Protein AF-A0A6L5P1S8-F1 (afdb_monomer)

Structure (mmCIF, N/CA/C/O backbone):
data_AF-A0A6L5P1S8-F1
#
_entry.id   AF-A0A6L5P1S8-F1
#
loop_
_atom_site.group_PDB
_atom_site.id
_atom_site.type_symbol
_atom_site.label_atom_id
_atom_site.label_alt_id
_atom_site.label_comp_id
_atom_site.label_asym_id
_atom_site.label_entity_id
_atom_site.label_seq_id
_atom_site.pdbx_PDB_ins_code
_atom_site.Cartn_x
_atom_site.Cartn_y
_atom_site.Cartn_z
_atom_site.occupancy
_atom_site.B_iso_or_equiv
_atom_site.auth_seq_id
_atom_site.auth_comp_id
_atom_site.auth_asym_id
_atom_site.auth_atom_id
_atom_site.pdbx_PDB_model_num
ATOM 1 N N . MET A 1 1 ? 25.719 -0.520 -1.715 1.00 36.00 1 MET A N 1
ATOM 2 C CA . MET A 1 1 ? 24.743 -0.585 -0.601 1.00 36.00 1 MET A CA 1
ATOM 3 C C . MET A 1 1 ? 23.583 -1.478 -1.038 1.00 36.00 1 MET A C 1
ATOM 5 O O . MET A 1 1 ? 22.906 -1.139 -1.998 1.00 36.00 1 MET A O 1
ATOM 9 N N . VAL A 1 2 ? 23.404 -2.663 -0.444 1.00 39.09 2 VAL A N 1
ATOM 10 C CA . VAL A 1 2 ? 22.334 -3.599 -0.845 1.00 39.09 2 VAL A CA 1
ATOM 11 C C . VAL A 1 2 ? 21.031 -3.150 -0.185 1.00 39.09 2 VAL A C 1
ATOM 13 O O . VAL A 1 2 ? 20.835 -3.358 1.010 1.00 39.09 2 VAL A O 1
ATOM 16 N N . VAL A 1 3 ? 20.148 -2.492 -0.940 1.00 55.06 3 VAL A N 1
ATOM 17 C CA . VAL A 1 3 ? 18.825 -2.083 -0.442 1.00 55.06 3 VAL A CA 1
ATOM 18 C C . VAL A 1 3 ? 18.037 -3.344 -0.085 1.00 55.06 3 VAL A C 1
ATOM 20 O O . VAL A 1 3 ? 17.702 -4.141 -0.965 1.00 55.06 3 VAL A O 1
ATOM 23 N N . ARG A 1 4 ? 17.738 -3.552 1.206 1.00 60.19 4 ARG A N 1
ATOM 24 C CA . ARG A 1 4 ? 16.850 -4.638 1.640 1.00 60.19 4 ARG A CA 1
ATOM 25 C C . ARG A 1 4 ? 15.462 -4.393 1.051 1.00 60.19 4 ARG A C 1
ATOM 27 O O . ARG A 1 4 ? 14.716 -3.533 1.506 1.00 60.19 4 ARG A O 1
ATOM 34 N N . ARG A 1 5 ? 15.124 -5.163 0.014 1.00 78.25 5 ARG A N 1
ATOM 35 C CA . ARG A 1 5 ? 13.827 -5.077 -0.674 1.00 78.25 5 ARG A CA 1
ATOM 36 C C . ARG A 1 5 ? 12.686 -5.634 0.174 1.00 78.25 5 ARG A C 1
ATOM 38 O O . ARG A 1 5 ? 11.545 -5.274 -0.068 1.00 78.25 5 ARG A O 1
ATOM 45 N N . PHE A 1 6 ? 12.974 -6.480 1.162 1.00 90.38 6 PHE A N 1
ATOM 46 C CA . PHE A 1 6 ? 11.979 -7.010 2.092 1.00 90.38 6 PHE A CA 1
ATOM 47 C C . PHE A 1 6 ? 11.911 -6.154 3.358 1.00 90.38 6 PHE A C 1
ATOM 49 O O . PHE A 1 6 ? 12.901 -6.062 4.088 1.00 90.38 6 PHE A O 1
ATOM 56 N N . ARG A 1 7 ? 10.770 -5.503 3.596 1.00 89.94 7 ARG A N 1
ATOM 57 C CA . ARG A 1 7 ? 10.592 -4.531 4.685 1.00 89.94 7 ARG A CA 1
ATOM 58 C C . ARG A 1 7 ? 9.132 -4.431 5.129 1.00 89.94 7 ARG A C 1
ATOM 60 O O . ARG A 1 7 ? 8.244 -4.764 4.339 1.00 89.94 7 ARG A O 1
ATOM 67 N N . PRO A 1 8 ? 8.876 -3.989 6.371 1.00 92.62 8 PRO A N 1
ATOM 68 C CA . PRO A 1 8 ? 7.521 -3.727 6.818 1.00 92.62 8 PRO A CA 1
ATOM 69 C C . PRO A 1 8 ? 6.953 -2.500 6.097 1.00 92.62 8 PRO A C 1
ATOM 71 O O . PRO A 1 8 ? 7.659 -1.519 5.857 1.00 92.62 8 PRO A O 1
ATOM 74 N N . VAL A 1 9 ? 5.672 -2.571 5.760 1.00 93.00 9 VAL A N 1
ATOM 75 C CA . VAL A 1 9 ? 4.867 -1.472 5.223 1.00 93.00 9 VAL A CA 1
ATOM 76 C C . VAL A 1 9 ? 3.525 -1.461 5.941 1.00 93.00 9 VAL A C 1
ATOM 78 O O . VAL A 1 9 ? 2.993 -2.521 6.277 1.00 93.00 9 VAL A O 1
ATOM 81 N N . THR A 1 10 ? 2.971 -0.279 6.175 1.00 94.19 10 THR A N 1
ATOM 82 C CA . THR A 1 10 ? 1.638 -0.131 6.755 1.00 94.19 10 THR A CA 1
ATOM 83 C C . THR A 1 10 ? 0.646 0.211 5.660 1.00 94.19 10 THR A C 1
ATOM 85 O O . THR A 1 10 ? 0.787 1.216 4.966 1.00 94.19 10 THR A O 1
ATOM 88 N N . LEU A 1 11 ? -0.362 -0.643 5.518 1.00 93.88 11 LEU A N 1
ATOM 89 C CA . LEU A 1 11 ? -1.504 -0.457 4.640 1.00 93.88 11 LEU A CA 1
ATOM 90 C C . LEU A 1 11 ? -2.568 0.353 5.372 1.00 93.88 11 LEU A C 1
ATOM 92 O O . LEU A 1 11 ? -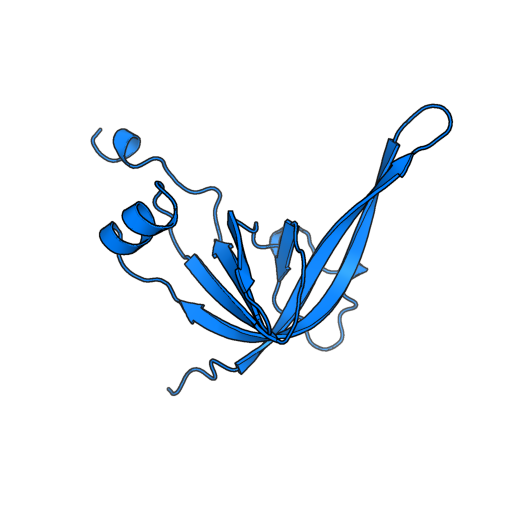2.928 0.030 6.507 1.00 93.88 11 LEU A O 1
ATOM 96 N N . VAL A 1 12 ? -3.089 1.379 4.710 1.00 93.19 12 VAL A N 1
ATOM 97 C CA . VAL A 1 12 ? -4.200 2.186 5.210 1.00 93.19 12 VAL A CA 1
ATOM 98 C C . VAL A 1 12 ? -5.416 1.911 4.345 1.00 93.19 12 VAL A C 1
ATOM 100 O O . VAL A 1 12 ? -5.448 2.269 3.167 1.00 93.19 12 VAL A O 1
ATOM 103 N N . THR A 1 13 ? -6.435 1.294 4.929 1.00 92.56 13 THR A N 1
ATOM 104 C CA . THR A 1 13 ? -7.756 1.140 4.308 1.00 92.56 13 THR A CA 1
ATOM 105 C C . THR A 1 13 ? -8.702 2.181 4.882 1.00 92.56 13 THR A C 1
ATOM 107 O O . THR A 1 13 ? -8.617 2.515 6.061 1.00 92.56 13 THR A O 1
ATOM 110 N N . ILE A 1 14 ? -9.603 2.719 4.064 1.00 89.12 14 ILE A N 1
ATOM 111 C CA . ILE A 1 14 ? -10.670 3.593 4.556 1.00 89.12 14 ILE A CA 1
ATOM 112 C C . ILE A 1 14 ? -11.954 2.784 4.584 1.00 89.12 14 ILE A C 1
ATOM 114 O O . ILE A 1 14 ? -12.416 2.313 3.547 1.00 89.12 14 ILE A O 1
ATOM 118 N N . LYS A 1 15 ? -12.524 2.626 5.776 1.00 85.75 15 LYS A N 1
ATOM 119 C CA . LYS A 1 15 ? -13.844 2.029 5.952 1.00 85.75 15 LYS A CA 1
ATOM 120 C C . LYS A 1 15 ? -14.868 3.147 6.059 1.00 85.75 15 LYS A C 1
ATOM 122 O O . LYS A 1 15 ? -14.731 4.024 6.911 1.00 85.75 15 LYS A O 1
ATOM 127 N N . LYS A 1 16 ? -15.890 3.101 5.209 1.00 83.69 16 LYS A N 1
ATOM 128 C CA . LYS A 1 16 ? -17.075 3.944 5.359 1.00 83.69 16 LYS A CA 1
ATOM 129 C C . LYS A 1 16 ? -17.988 3.319 6.404 1.00 83.69 16 LYS A C 1
ATOM 131 O O . LYS A 1 16 ? -18.373 2.158 6.283 1.00 83.69 16 LYS A O 1
ATOM 136 N N . VAL A 1 17 ? -18.287 4.081 7.442 1.00 83.06 17 VAL A N 1
ATOM 137 C CA . VAL A 1 17 ? -19.252 3.735 8.478 1.00 83.06 17 VAL A CA 1
ATOM 138 C C . VAL A 1 17 ? -20.470 4.608 8.231 1.00 83.06 17 VAL A C 1
ATOM 140 O O . VAL A 1 17 ? -20.393 5.821 8.413 1.00 83.06 17 VAL A O 1
ATOM 143 N N . HIS A 1 18 ? -21.563 3.993 7.786 1.00 79.69 18 HIS A N 1
ATOM 144 C CA . HIS A 1 18 ? -22.795 4.721 7.510 1.00 79.69 18 HIS A CA 1
ATOM 145 C C . HIS A 1 18 ? -23.423 5.166 8.829 1.00 79.69 18 HIS A C 1
ATOM 147 O O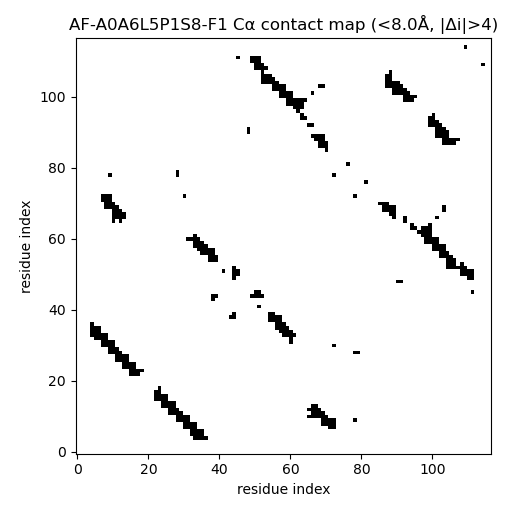 . HIS A 1 18 ? -23.705 4.340 9.702 1.00 79.69 18 HIS A O 1
ATOM 153 N N . GLY A 1 19 ? -23.561 6.477 8.995 1.00 75.69 19 GLY A N 1
ATOM 154 C CA . GLY A 1 19 ? -24.266 7.074 10.119 1.00 75.69 19 GLY A CA 1
ATOM 155 C C . GLY A 1 19 ? -25.740 7.289 9.794 1.00 75.69 19 GLY A C 1
ATOM 156 O O . GLY A 1 19 ? -26.195 7.075 8.676 1.00 75.69 19 GLY A O 1
ATOM 157 N N . THR A 1 20 ? -26.498 7.748 10.784 1.00 73.25 20 THR A N 1
ATOM 158 C CA . THR A 1 20 ? -27.921 8.081 10.625 1.00 73.25 20 THR A CA 1
ATOM 159 C C . THR A 1 20 ? -28.163 9.332 9.773 1.00 73.25 20 THR A C 1
ATOM 161 O O . THR A 1 20 ? -29.275 9.516 9.291 1.00 73.25 20 THR A O 1
ATOM 164 N N . LEU A 1 21 ? -27.150 10.193 9.615 1.00 77.12 21 LEU A N 1
ATOM 165 C CA . LEU A 1 21 ? -27.215 11.447 8.852 1.00 77.12 21 LEU A CA 1
ATOM 166 C C . LEU A 1 21 ? -26.031 11.579 7.886 1.00 77.12 21 LEU A C 1
ATOM 168 O O . LEU A 1 21 ? -26.247 11.823 6.706 1.00 77.12 21 LEU A O 1
ATOM 172 N N . ASP A 1 22 ? -24.806 11.349 8.374 1.00 77.88 22 ASP A N 1
ATOM 173 C CA . ASP A 1 22 ? -23.581 11.427 7.572 1.00 77.88 22 ASP A CA 1
ATOM 174 C C . ASP A 1 22 ? -22.748 10.146 7.667 1.00 77.88 22 ASP A C 1
ATOM 176 O O . ASP A 1 22 ? -22.572 9.565 8.746 1.00 77.88 22 ASP A O 1
ATOM 180 N N . ASP A 1 23 ? -22.161 9.758 6.538 1.00 81.12 23 ASP A N 1
ATOM 181 C CA . ASP A 1 23 ? -21.150 8.709 6.477 1.00 81.12 23 ASP A CA 1
ATOM 182 C C . ASP A 1 23 ? -19.831 9.203 7.077 1.00 81.12 23 ASP A C 1
ATOM 184 O O . ASP A 1 23 ? -19.334 10.285 6.761 1.00 81.12 23 ASP A O 1
ATOM 188 N N . LYS A 1 24 ? -19.211 8.375 7.919 1.00 82.25 24 LYS A N 1
ATOM 189 C CA . LYS A 1 24 ? -17.884 8.644 8.481 1.00 82.25 24 LYS A CA 1
ATOM 190 C C . LYS A 1 24 ? -16.838 7.755 7.829 1.00 82.25 24 LYS A C 1
ATOM 192 O O . LYS A 1 24 ? -16.981 6.536 7.777 1.00 82.25 24 LYS A O 1
ATOM 197 N N . GLU A 1 25 ? -15.742 8.357 7.384 1.00 83.75 25 GLU A N 1
ATOM 198 C CA . GLU A 1 25 ? -14.567 7.628 6.910 1.00 83.75 25 GLU A CA 1
ATOM 199 C C . GLU A 1 25 ? -13.612 7.351 8.075 1.00 83.75 25 GLU A C 1
ATOM 201 O O . GLU A 1 25 ? -13.012 8.267 8.640 1.00 83.75 25 GLU A O 1
ATOM 206 N N . VAL A 1 26 ? -13.453 6.077 8.438 1.00 86.69 26 VAL A N 1
ATOM 207 C CA . VAL A 1 26 ? -12.542 5.650 9.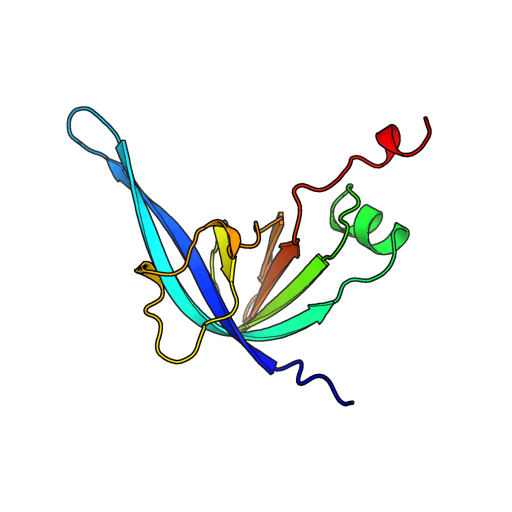505 1.00 86.69 26 VAL A CA 1
ATOM 208 C C . VAL A 1 26 ? -11.344 4.922 8.890 1.00 86.69 26 VAL A C 1
ATOM 210 O O . VAL A 1 26 ? -11.528 3.889 8.234 1.00 86.69 26 VAL A O 1
ATOM 213 N N . PRO A 1 27 ? -10.107 5.417 9.085 1.00 88.19 27 PRO A N 1
ATOM 214 C CA . PRO A 1 27 ? -8.919 4.724 8.615 1.00 88.19 27 PRO A CA 1
ATOM 215 C C . PRO A 1 27 ? -8.629 3.490 9.479 1.00 88.19 27 PRO A C 1
ATOM 217 O O . PRO A 1 27 ? -8.675 3.533 10.710 1.00 88.19 27 PRO A O 1
ATOM 220 N N . SER A 1 28 ? -8.294 2.383 8.825 1.00 90.00 28 SER A N 1
ATOM 221 C CA . SER A 1 28 ? -7.842 1.139 9.439 1.00 90.00 28 SER A CA 1
ATOM 222 C C . SER A 1 28 ? -6.430 0.824 8.955 1.00 90.00 28 SER A C 1
ATOM 224 O O . SER A 1 28 ? -6.127 0.926 7.766 1.00 90.00 28 SER A O 1
ATOM 226 N N . PHE A 1 29 ? -5.566 0.470 9.904 1.00 92.12 29 PHE A N 1
ATOM 227 C CA . PHE A 1 29 ? -4.130 0.315 9.700 1.00 92.12 29 PHE A CA 1
ATOM 228 C C . PHE A 1 29 ? -3.733 -1.147 9.850 1.00 92.12 29 PHE A C 1
ATOM 230 O O . PHE A 1 29 ? -4.097 -1.784 10.839 1.00 92.12 29 PHE A O 1
ATOM 237 N N . GLN A 1 30 ? -2.956 -1.661 8.901 1.00 92.38 30 GLN A N 1
ATOM 238 C CA . GLN A 1 30 ? -2.422 -3.017 8.956 1.00 92.38 30 GLN A CA 1
ATOM 239 C C . GLN A 1 30 ? -0.958 -3.026 8.520 1.00 92.38 30 GLN A C 1
ATOM 241 O O . GLN A 1 30 ? -0.647 -2.721 7.371 1.00 92.38 30 GLN A O 1
ATOM 246 N N . THR A 1 31 ? -0.057 -3.411 9.421 1.00 93.00 31 THR A N 1
ATOM 247 C CA . THR A 1 31 ? 1.366 -3.561 9.094 1.00 93.00 31 THR A CA 1
ATOM 248 C C . THR A 1 31 ? 1.636 -4.964 8.568 1.00 93.00 31 THR A C 1
ATOM 250 O O . THR A 1 31 ? 1.295 -5.953 9.215 1.00 93.00 31 THR A O 1
ATOM 253 N N . VAL A 1 32 ? 2.267 -5.054 7.400 1.00 92.06 32 VAL A N 1
ATOM 254 C CA . VAL A 1 32 ? 2.625 -6.315 6.740 1.00 92.06 32 VAL A CA 1
ATOM 255 C C . VAL A 1 32 ? 4.057 -6.269 6.227 1.00 92.06 32 VAL A C 1
ATOM 257 O O . VAL A 1 32 ? 4.608 -5.205 5.955 1.00 92.06 32 VAL A O 1
ATOM 260 N N . MET A 1 33 ? 4.668 -7.438 6.059 1.00 93.31 33 MET A N 1
ATOM 261 C CA . MET A 1 33 ? 5.959 -7.542 5.387 1.00 93.31 33 MET A CA 1
ATOM 262 C C . MET A 1 33 ? 5.762 -7.610 3.872 1.00 93.31 33 MET A C 1
ATOM 264 O O . MET A 1 33 ? 4.987 -8.433 3.381 1.00 93.31 33 MET A O 1
ATOM 268 N N . ALA A 1 34 ? 6.490 -6.777 3.132 1.00 93.00 34 ALA A N 1
ATOM 269 C CA . ALA A 1 34 ? 6.397 -6.698 1.680 1.00 93.00 34 ALA A CA 1
ATOM 270 C C . ALA A 1 34 ? 7.775 -6.720 1.015 1.00 93.00 34 ALA A C 1
ATOM 272 O O . ALA A 1 34 ? 8.752 -6.180 1.538 1.00 93.00 34 ALA A O 1
ATOM 273 N N . HIS A 1 35 ? 7.835 -7.295 -0.187 1.00 93.06 35 HIS A N 1
ATOM 274 C CA . HIS A 1 35 ? 8.946 -7.058 -1.105 1.00 93.06 35 HIS A CA 1
ATOM 275 C C . HIS A 1 35 ? 8.661 -5.795 -1.914 1.00 93.06 35 HIS A C 1
ATOM 277 O O . HIS A 1 35 ? 7.860 -5.824 -2.846 1.00 93.06 35 HIS A O 1
ATOM 283 N N . VAL A 1 36 ? 9.320 -4.698 -1.557 1.00 91.50 36 VAL A N 1
ATOM 284 C CA . VAL A 1 36 ? 9.176 -3.401 -2.210 1.00 91.50 36 VAL A CA 1
ATOM 285 C C . VAL A 1 36 ? 10.294 -3.199 -3.225 1.00 91.50 36 VAL A C 1
ATOM 287 O O . VAL A 1 36 ? 11.474 -3.177 -2.862 1.00 91.50 36 VAL A O 1
ATOM 290 N N . THR A 1 37 ? 9.915 -3.025 -4.487 1.00 90.31 37 THR A N 1
ATOM 291 C CA . THR A 1 37 ? 10.832 -2.733 -5.599 1.00 90.31 37 THR A CA 1
ATOM 292 C C . THR A 1 37 ? 10.445 -1.406 -6.236 1.00 90.31 37 THR A C 1
ATOM 294 O O . THR A 1 37 ? 9.264 -1.099 -6.337 1.00 90.31 37 THR A O 1
ATOM 297 N N . GLU A 1 38 ? 11.428 -0.611 -6.636 1.00 87.38 38 GLU A N 1
ATOM 298 C CA . GLU A 1 38 ? 11.203 0.627 -7.384 1.00 87.38 38 GLU A CA 1
ATOM 299 C C . GLU A 1 38 ? 10.897 0.324 -8.856 1.00 87.38 38 GLU A C 1
ATOM 301 O O . GLU A 1 38 ? 11.464 -0.608 -9.435 1.00 87.38 38 GLU A O 1
ATOM 306 N N . VAL A 1 39 ? 9.981 1.091 -9.445 1.00 84.12 39 VAL A N 1
ATOM 307 C CA . VAL A 1 39 ? 9.587 0.994 -10.854 1.00 84.12 39 VAL A CA 1
ATOM 308 C C . VAL A 1 39 ? 10.173 2.200 -11.593 1.00 84.12 39 VAL A C 1
ATOM 310 O O . VAL A 1 39 ? 9.567 3.263 -11.696 1.00 84.12 39 VAL A O 1
ATOM 313 N N . ASN A 1 40 ? 11.388 2.025 -12.109 1.00 78.38 40 ASN A N 1
ATOM 314 C CA . ASN A 1 40 ? 12.104 3.077 -12.829 1.00 78.38 40 ASN A CA 1
ATOM 315 C C . ASN A 1 40 ? 11.825 3.024 -14.337 1.00 78.38 40 ASN A C 1
ATOM 317 O O . ASN A 1 40 ? 11.776 1.945 -14.928 1.00 78.38 40 ASN A O 1
ATOM 321 N N . GLY A 1 41 ? 11.700 4.203 -14.954 1.00 76.94 41 GLY A N 1
ATOM 322 C CA . GLY A 1 41 ? 11.600 4.383 -16.404 1.00 76.94 41 GLY A CA 1
ATOM 323 C C . GLY A 1 41 ? 10.226 4.860 -16.878 1.00 76.94 41 GLY A C 1
ATOM 324 O O . GLY A 1 41 ? 9.217 4.187 -16.669 1.00 76.94 41 GLY A O 1
ATOM 325 N N . ALA A 1 42 ? 10.207 5.990 -17.592 1.00 76.00 42 ALA A N 1
ATOM 326 C CA . ALA A 1 42 ? 8.993 6.628 -18.106 1.00 76.00 42 ALA A CA 1
ATOM 327 C C . ALA A 1 42 ? 8.141 5.685 -18.973 1.00 76.00 42 ALA A C 1
ATOM 329 O O . ALA A 1 42 ? 6.930 5.595 -18.792 1.00 76.00 42 ALA A O 1
ATOM 330 N N . GLN A 1 43 ? 8.769 4.911 -19.865 1.00 78.25 43 GLN A N 1
ATOM 331 C CA . GLN A 1 43 ? 8.055 3.974 -20.737 1.00 78.25 43 GLN A CA 1
ATOM 332 C C . GLN A 1 43 ? 7.405 2.823 -19.951 1.00 78.25 43 GLN A C 1
ATOM 334 O O . GLN A 1 43 ? 6.276 2.435 -20.240 1.00 78.25 43 GLN A O 1
ATOM 339 N N . LEU A 1 44 ? 8.083 2.303 -18.922 1.00 81.38 44 LEU A N 1
ATOM 340 C CA . LEU A 1 44 ? 7.537 1.253 -18.063 1.00 81.38 44 LEU A CA 1
ATOM 341 C C . LEU A 1 44 ? 6.358 1.774 -17.229 1.00 81.38 44 LEU A C 1
ATOM 343 O O . LEU A 1 44 ? 5.347 1.085 -17.113 1.00 81.38 44 LEU A O 1
ATOM 347 N N . GLN A 1 45 ? 6.468 2.986 -16.681 1.00 79.56 45 GLN A N 1
ATOM 348 C CA . GLN A 1 45 ? 5.387 3.618 -15.924 1.00 79.56 45 GLN A CA 1
ATOM 349 C C . GLN A 1 45 ? 4.177 3.943 -16.810 1.00 79.56 45 GLN A C 1
ATOM 351 O O . GLN A 1 45 ? 3.057 3.594 -16.440 1.00 79.56 45 GLN A O 1
ATOM 356 N N . ASN A 1 46 ? 4.390 4.487 -18.015 1.00 82.06 46 ASN A N 1
ATOM 357 C CA . ASN A 1 46 ? 3.318 4.700 -18.994 1.00 82.06 46 ASN A CA 1
ATOM 358 C C . ASN A 1 46 ? 2.611 3.382 -19.340 1.00 82.06 46 ASN A C 1
ATOM 360 O O . ASN A 1 46 ? 1.386 3.322 -19.322 1.00 82.06 46 ASN A O 1
ATOM 364 N N . ASN A 1 47 ? 3.361 2.302 -19.573 1.00 81.56 47 ASN A N 1
ATOM 365 C CA . ASN A 1 47 ? 2.773 0.999 -19.892 1.00 81.56 47 ASN A CA 1
ATOM 366 C C . ASN A 1 47 ? 1.995 0.382 -18.717 1.00 81.56 47 ASN A C 1
ATOM 368 O O . ASN A 1 47 ? 1.039 -0.362 -18.932 1.00 81.56 47 ASN A O 1
ATOM 372 N N . LEU A 1 48 ? 2.412 0.636 -17.473 1.00 82.31 48 LEU A N 1
ATOM 373 C CA . LEU A 1 48 ? 1.783 0.052 -16.284 1.00 82.31 48 LEU A CA 1
ATOM 374 C C . LEU A 1 48 ? 0.59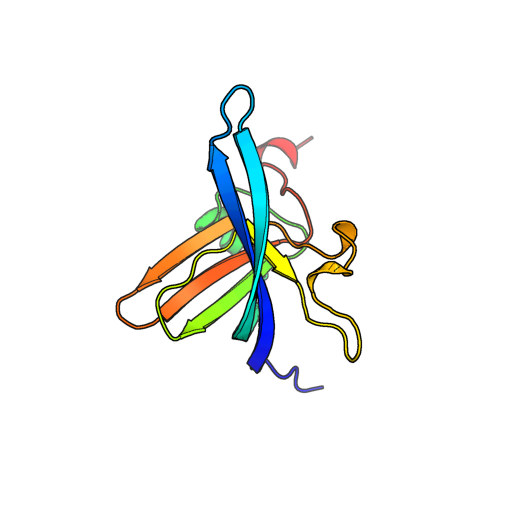2 0.860 -15.768 1.00 82.31 48 LEU A C 1
ATOM 376 O O . LEU A 1 48 ? -0.385 0.253 -15.323 1.00 82.31 48 LEU A O 1
ATOM 380 N N . PHE A 1 49 ? 0.695 2.189 -15.791 1.00 83.00 49 PHE A N 1
ATOM 381 C CA . PHE A 1 49 ? -0.229 3.105 -15.119 1.00 83.00 49 PHE A CA 1
ATOM 382 C C . PHE A 1 49 ? -0.926 4.083 -16.071 1.00 83.00 49 PHE A C 1
ATOM 384 O O . PHE A 1 49 ? -1.870 4.750 -15.657 1.00 83.00 49 PHE A O 1
ATOM 391 N N . GLY A 1 50 ? -0.460 4.213 -17.319 1.00 80.38 50 GLY A N 1
ATOM 392 C CA . GLY A 1 50 ? -0.928 5.238 -18.260 1.00 80.38 50 GLY A CA 1
ATOM 393 C C . GLY A 1 50 ? -0.537 6.670 -17.875 1.00 80.38 50 GLY A C 1
ATOM 394 O O . GLY A 1 50 ? -1.025 7.616 -18.485 1.00 80.38 50 GLY A O 1
ATOM 395 N N . LYS A 1 51 ? 0.304 6.832 -16.846 1.00 81.06 51 LYS A N 1
ATOM 396 C CA . LYS A 1 51 ? 0.772 8.110 -16.299 1.00 81.06 51 LYS A CA 1
ATOM 397 C C . LYS A 1 51 ? 2.220 7.983 -15.850 1.00 81.06 51 LYS A C 1
ATOM 399 O O . LYS A 1 51 ? 2.677 6.881 -15.531 1.00 81.06 51 LYS A O 1
ATOM 404 N N . GLN A 1 52 ? 2.912 9.114 -15.784 1.00 80.19 52 GLN A N 1
ATOM 405 C CA . GLN A 1 52 ? 4.258 9.191 -15.227 1.00 80.19 52 GLN A CA 1
ATOM 406 C C . GLN A 1 52 ? 4.191 9.741 -13.811 1.00 80.19 52 GLN A C 1
ATOM 408 O O . GLN A 1 52 ? 3.408 10.636 -13.519 1.00 80.19 52 GLN A O 1
ATOM 413 N N . TYR A 1 53 ? 5.015 9.200 -12.934 1.00 83.00 53 TYR A N 1
ATOM 414 C CA . TYR A 1 53 ? 5.126 9.597 -11.539 1.00 83.00 53 TYR A CA 1
ATOM 415 C C . TYR A 1 53 ? 6.607 9.822 -11.244 1.00 83.00 53 TYR A C 1
ATOM 417 O O . TYR A 1 53 ? 7.462 9.124 -11.797 1.00 83.00 53 TYR A O 1
ATOM 425 N N . ASN A 1 54 ? 6.930 10.754 -10.352 1.00 82.19 54 ASN A N 1
ATOM 426 C CA . ASN A 1 54 ? 8.321 11.046 -10.020 1.00 82.19 54 ASN A CA 1
ATOM 427 C C . ASN A 1 54 ? 9.020 9.808 -9.435 1.00 82.19 54 ASN A C 1
ATOM 429 O O . ASN A 1 54 ? 10.066 9.382 -9.921 1.00 82.19 54 ASN A O 1
ATOM 433 N N . MET A 1 55 ? 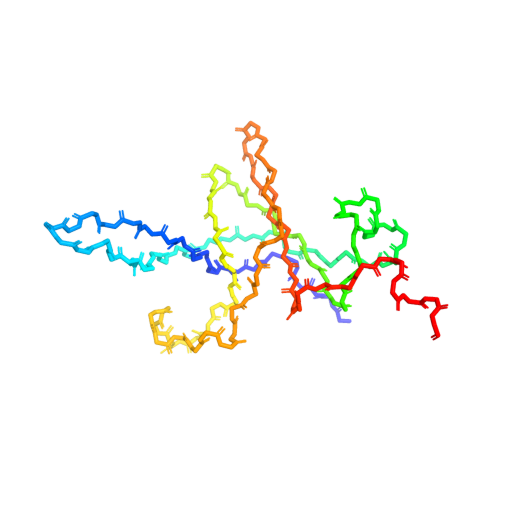8.402 9.169 -8.438 1.00 85.38 55 MET A N 1
ATOM 434 C CA . MET A 1 55 ? 8.868 7.887 -7.912 1.00 85.38 55 MET A CA 1
ATOM 435 C C . MET A 1 55 ? 7.709 6.925 -7.695 1.00 85.38 55 MET A C 1
ATOM 437 O O . MET A 1 55 ? 6.725 7.245 -7.026 1.00 85.38 55 MET A O 1
ATOM 441 N N . THR A 1 56 ? 7.863 5.711 -8.226 1.00 88.75 56 THR A N 1
ATOM 442 C CA . THR A 1 56 ? 6.893 4.626 -8.071 1.00 88.75 56 THR A CA 1
ATOM 443 C C . THR A 1 56 ? 7.532 3.378 -7.509 1.00 88.75 56 THR A C 1
ATOM 445 O O . THR A 1 56 ? 8.684 3.034 -7.781 1.00 88.75 56 THR A O 1
ATOM 448 N N . TRP A 1 57 ? 6.733 2.648 -6.744 1.00 91.00 57 TRP A N 1
ATOM 449 C CA . TRP A 1 57 ? 7.128 1.387 -6.153 1.00 91.00 57 TRP A CA 1
ATOM 450 C C . TRP A 1 57 ? 6.024 0.351 -6.302 1.00 91.00 57 TRP A C 1
ATOM 452 O O . TRP A 1 57 ? 4.835 0.654 -6.398 1.00 91.00 57 TRP A O 1
ATOM 462 N N . ILE A 1 58 ? 6.445 -0.907 -6.279 1.00 92.50 58 ILE A N 1
ATOM 463 C CA . ILE A 1 58 ? 5.585 -2.076 -6.166 1.00 92.50 58 ILE A CA 1
ATOM 464 C C . ILE A 1 58 ? 5.886 -2.774 -4.842 1.00 92.50 58 ILE A C 1
ATOM 466 O O . ILE A 1 58 ? 7.003 -3.247 -4.629 1.00 92.50 58 ILE A O 1
ATOM 470 N N . ALA A 1 59 ? 4.890 -2.867 -3.963 1.00 93.19 59 ALA A N 1
ATOM 471 C CA . ALA A 1 59 ? 4.910 -3.709 -2.773 1.00 93.19 59 ALA A CA 1
ATOM 472 C C . ALA A 1 59 ? 4.230 -5.044 -3.083 1.00 93.19 59 ALA A C 1
ATOM 474 O O . ALA A 1 59 ? 3.021 -5.104 -3.297 1.00 93.19 59 ALA A O 1
ATOM 475 N N . ARG A 1 60 ? 5.006 -6.130 -3.084 1.00 93.50 60 ARG A N 1
ATOM 476 C CA . ARG A 1 60 ? 4.477 -7.492 -3.222 1.00 93.50 60 ARG A CA 1
ATOM 477 C C . ARG A 1 60 ? 4.238 -8.088 -1.844 1.00 93.50 60 ARG A C 1
ATOM 479 O O . ARG A 1 60 ? 5.192 -8.298 -1.088 1.00 93.50 60 ARG A O 1
ATOM 486 N N . ILE A 1 61 ? 2.977 -8.352 -1.533 1.00 94.12 61 ILE A N 1
ATOM 487 C CA . ILE A 1 61 ? 2.499 -8.795 -0.220 1.00 94.12 61 ILE A CA 1
ATOM 488 C C . ILE A 1 61 ? 1.889 -10.188 -0.373 1.00 94.12 61 ILE A C 1
ATOM 490 O O . ILE A 1 61 ? 1.207 -10.470 -1.357 1.00 94.12 61 ILE A O 1
ATOM 494 N N . ARG A 1 62 ? 2.152 -11.089 0.578 1.00 91.94 62 ARG A N 1
ATOM 495 C CA . ARG A 1 62 ? 1.517 -12.416 0.590 1.00 91.94 62 ARG A CA 1
ATOM 496 C C . ARG A 1 62 ? 0.057 -12.297 1.029 1.00 91.94 62 ARG A C 1
ATOM 498 O O . ARG A 1 62 ? -0.237 -11.603 1.996 1.00 91.94 62 ARG A O 1
ATOM 505 N N . GLY A 1 63 ? -0.825 -13.023 0.348 1.00 89.88 63 GLY A N 1
ATOM 506 C CA . GLY A 1 63 ? -2.267 -12.991 0.587 1.00 89.88 63 GLY A CA 1
ATOM 507 C C . GLY A 1 63 ? -2.990 -11.858 -0.141 1.00 89.88 63 GLY A C 1
ATOM 508 O O . GLY A 1 63 ? -2.399 -11.111 -0.925 1.00 89.88 63 GLY A O 1
ATOM 509 N N . ASN A 1 64 ? -4.293 -11.764 0.121 1.00 89.94 64 ASN A N 1
ATOM 510 C CA . ASN A 1 64 ? -5.185 -10.771 -0.466 1.00 89.94 64 ASN A CA 1
ATOM 511 C C . ASN A 1 64 ? -5.301 -9.571 0.465 1.00 89.94 64 ASN A C 1
ATOM 513 O O . ASN A 1 64 ? -5.859 -9.689 1.554 1.00 89.94 64 ASN A O 1
ATOM 517 N N . VAL A 1 65 ? -4.785 -8.426 0.029 1.00 91.56 65 VAL A N 1
ATOM 518 C CA . VAL A 1 65 ? -4.859 -7.180 0.796 1.00 91.56 65 VAL A CA 1
ATOM 519 C C . VAL A 1 65 ? -5.514 -6.072 -0.014 1.00 91.56 65 VAL A C 1
ATOM 521 O O . VAL A 1 65 ? -5.649 -6.160 -1.238 1.00 91.56 65 VAL A O 1
ATOM 524 N N . ASP A 1 66 ? -5.941 -5.038 0.696 1.00 91.69 66 ASP A N 1
ATOM 525 C CA . ASP A 1 66 ? -6.469 -3.806 0.129 1.00 91.69 66 ASP A CA 1
ATOM 526 C C . ASP A 1 66 ? -5.822 -2.611 0.837 1.00 91.69 66 ASP A C 1
ATOM 528 O O . ASP A 1 66 ? -5.402 -2.729 1.991 1.00 91.69 66 ASP A O 1
ATOM 532 N N . ALA A 1 67 ? -5.696 -1.485 0.143 1.00 93.38 67 ALA A N 1
ATOM 533 C CA . ALA A 1 67 ? -5.073 -0.273 0.658 1.00 93.38 67 ALA A CA 1
ATOM 534 C C . ALA A 1 67 ? -5.429 0.939 -0.212 1.00 93.38 67 ALA A C 1
ATOM 536 O O . ALA A 1 67 ? -5.279 0.915 -1.428 1.00 93.38 67 ALA A O 1
ATOM 537 N N . LYS A 1 68 ? -5.820 2.045 0.422 1.00 92.62 68 LYS A N 1
ATOM 538 C CA . LYS A 1 68 ? -5.915 3.357 -0.235 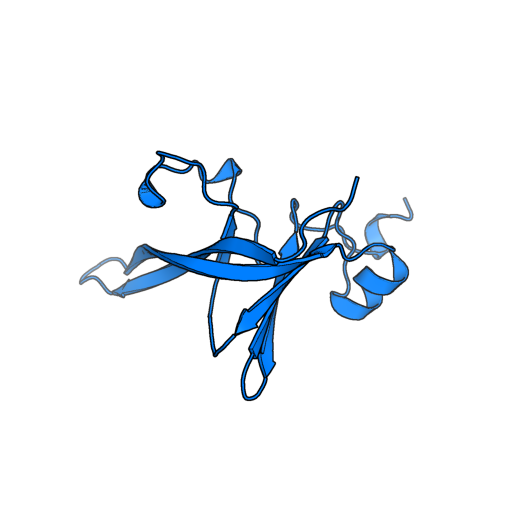1.00 92.62 68 LYS A CA 1
ATOM 539 C C . LYS A 1 68 ? -4.590 4.117 -0.159 1.00 92.62 68 LYS A C 1
ATOM 541 O O . LYS A 1 68 ? -4.236 4.838 -1.088 1.00 92.62 68 LYS A O 1
ATOM 546 N N . TYR A 1 69 ? -3.850 3.922 0.931 1.00 93.06 69 TYR A N 1
ATOM 547 C CA . TYR A 1 69 ? -2.515 4.487 1.113 1.00 93.06 69 TYR A CA 1
ATOM 548 C C . TYR A 1 69 ? -1.547 3.459 1.690 1.00 93.06 69 TYR A C 1
ATOM 550 O O . TYR A 1 69 ? -1.959 2.506 2.357 1.00 93.06 69 TYR A O 1
ATOM 558 N N . ILE A 1 70 ? -0.256 3.689 1.468 1.00 93.12 70 ILE A N 1
ATOM 559 C CA . ILE A 1 70 ? 0.845 2.932 2.062 1.00 93.12 70 ILE A CA 1
ATOM 560 C C . ILE A 1 70 ? 1.835 3.901 2.698 1.00 93.12 70 ILE A C 1
ATOM 562 O O . ILE A 1 70 ? 2.136 4.942 2.129 1.00 93.12 70 ILE A O 1
ATOM 566 N N . PHE A 1 71 ? 2.394 3.550 3.851 1.00 92.00 71 PHE A N 1
ATOM 567 C CA . PHE A 1 71 ? 3.556 4.252 4.393 1.00 92.00 71 PHE A CA 1
ATOM 568 C C . PHE A 1 71 ? 4.547 3.276 5.028 1.00 92.00 71 PHE A C 1
ATOM 570 O O . PHE A 1 71 ? 4.212 2.129 5.338 1.00 92.00 71 PHE A O 1
ATOM 577 N N . TYR A 1 72 ? 5.787 3.724 5.218 1.00 90.12 72 TYR A N 1
ATOM 578 C CA . TYR A 1 72 ? 6.794 2.951 5.942 1.00 90.12 72 TYR A CA 1
ATOM 579 C C . TYR A 1 72 ? 6.653 3.199 7.448 1.00 90.12 72 TYR A C 1
ATOM 581 O O . TYR A 1 72 ? 6.672 4.356 7.868 1.00 90.12 72 TYR A O 1
ATOM 589 N N . PRO A 1 73 ? 6.505 2.155 8.280 1.00 88.62 73 PRO A N 1
ATOM 590 C CA . PRO A 1 73 ? 6.328 2.339 9.712 1.00 88.62 73 PRO A CA 1
ATOM 591 C C . PRO A 1 73 ? 7.574 2.964 10.348 1.00 88.62 73 PRO A C 1
ATOM 593 O O . PRO A 1 73 ? 8.704 2.585 10.036 1.00 88.62 73 PRO A O 1
ATOM 596 N N . HIS A 1 74 ? 7.351 3.892 11.277 1.00 83.81 74 HIS A N 1
ATOM 597 C CA . HIS A 1 74 ? 8.403 4.508 12.080 1.00 83.81 74 HIS A CA 1
ATOM 598 C C . HIS A 1 74 ? 8.525 3.789 13.424 1.00 83.81 74 HIS A C 1
ATOM 600 O O . HIS A 1 74 ? 7.522 3.450 14.055 1.00 83.81 74 HIS A O 1
ATOM 606 N N . LEU A 1 75 ? 9.760 3.555 13.870 1.00 81.25 75 LEU A N 1
ATOM 607 C CA . LEU A 1 75 ? 10.013 2.909 15.154 1.00 81.25 75 LEU A CA 1
ATOM 608 C C . LEU A 1 75 ? 9.473 3.793 16.293 1.00 81.25 75 LEU A C 1
ATOM 610 O O . LEU A 1 75 ? 9.807 4.972 16.363 1.00 81.25 75 LEU A O 1
ATOM 614 N N . GLY A 1 76 ? 8.642 3.228 17.171 1.00 78.56 76 GLY A N 1
ATOM 615 C CA . GLY A 1 76 ? 8.100 3.936 18.338 1.00 78.56 76 GLY A CA 1
ATOM 616 C C . GLY A 1 76 ? 6.927 4.885 18.057 1.00 78.56 76 GLY A C 1
ATOM 617 O O . GLY A 1 76 ? 6.470 5.547 18.982 1.00 78.56 76 GLY A O 1
ATOM 618 N N . VAL A 1 77 ? 6.413 4.945 16.822 1.00 83.62 77 VAL A N 1
ATOM 619 C CA . VAL A 1 77 ? 5.243 5.767 16.471 1.00 83.62 77 VAL A CA 1
ATOM 620 C C . VAL A 1 77 ? 4.063 4.868 16.126 1.00 83.62 77 VAL A C 1
ATOM 622 O O . VAL A 1 77 ? 4.141 4.027 15.228 1.00 83.62 77 VAL A O 1
ATOM 625 N N . GLU A 1 78 ? 2.937 5.064 16.810 1.00 83.62 78 GLU A N 1
ATOM 626 C CA . GLU A 1 78 ? 1.700 4.375 16.454 1.00 83.62 78 GLU A CA 1
ATOM 627 C C . GLU A 1 78 ? 1.215 4.795 15.064 1.00 83.62 78 GLU A C 1
ATOM 629 O O . GLU A 1 78 ? 1.218 5.973 14.712 1.00 83.62 78 GLU A O 1
ATOM 634 N N . SER A 1 79 ? 0.713 3.835 14.281 1.00 83.81 79 SER A N 1
ATOM 635 C CA . SER A 1 79 ? 0.258 4.079 12.901 1.00 83.81 79 SER A CA 1
ATOM 636 C C . SER A 1 79 ? -0.806 5.180 12.788 1.00 83.81 79 SER A C 1
ATOM 638 O O . SER A 1 79 ? -0.837 5.900 11.794 1.00 83.81 79 SER A O 1
ATOM 640 N N . LYS A 1 80 ? -1.641 5.345 13.821 1.00 80.00 80 LYS A N 1
ATOM 641 C CA . LYS A 1 80 ? -2.685 6.379 13.891 1.00 80.00 80 LYS A CA 1
ATOM 642 C C . LYS A 1 80 ? -2.123 7.797 14.047 1.00 80.00 80 LYS A C 1
ATOM 644 O O . LYS A 1 80 ? -2.788 8.750 13.658 1.00 80.00 80 LYS A O 1
ATOM 649 N N . CYS A 1 81 ? -0.920 7.925 14.602 1.00 81.44 81 CYS A N 1
ATOM 650 C CA . CYS A 1 81 ? -0.252 9.200 14.863 1.00 81.44 81 CYS A CA 1
ATOM 651 C C . CYS A 1 81 ? 0.640 9.647 13.695 1.00 81.44 81 CYS A C 1
ATOM 653 O O . CYS A 1 81 ? 1.194 10.744 13.725 1.00 81.44 81 CYS A O 1
ATOM 655 N N . VAL A 1 82 ? 0.804 8.808 12.665 1.00 82.94 82 VAL A N 1
ATOM 656 C CA . VAL A 1 82 ? 1.613 9.141 11.489 1.00 82.94 82 VAL A CA 1
ATOM 657 C C . VAL A 1 82 ? 0.900 10.203 10.660 1.00 82.94 82 VAL A C 1
ATOM 659 O O . VAL A 1 82 ? -0.254 10.036 10.261 1.00 82.94 82 VAL A O 1
ATOM 662 N N . ASN A 1 83 ? 1.618 11.288 10.370 1.00 82.75 83 ASN A N 1
ATOM 663 C CA . ASN A 1 83 ? 1.120 12.383 9.550 1.00 82.75 83 ASN A CA 1
ATOM 664 C C . ASN A 1 83 ? 0.751 11.885 8.139 1.00 82.75 83 ASN A C 1
ATOM 666 O O . ASN A 1 83 ? 1.530 11.175 7.502 1.00 82.75 83 ASN A O 1
ATOM 670 N N . LYS A 1 84 ? -0.410 12.315 7.630 1.00 81.50 84 LYS A N 1
ATOM 671 C CA . LYS A 1 84 ? -0.901 11.999 6.278 1.00 81.50 84 LYS A CA 1
ATOM 672 C C . LYS A 1 84 ? 0.068 12.401 5.161 1.00 81.50 84 LYS A C 1
ATOM 674 O O . LYS A 1 84 ? 0.007 11.820 4.091 1.00 81.50 84 LYS A O 1
ATOM 679 N N . HIS A 1 85 ? 0.985 13.338 5.401 1.00 81.69 85 HIS A N 1
ATOM 680 C CA . HIS A 1 85 ? 2.036 13.692 4.437 1.00 81.69 85 HIS A CA 1
ATOM 681 C C . HIS A 1 85 ? 2.999 12.530 4.145 1.00 81.69 85 HIS A C 1
ATOM 683 O O . HIS A 1 85 ? 3.606 12.487 3.083 1.00 81.69 85 HIS A O 1
ATOM 689 N N . ASN A 1 86 ? 3.106 11.562 5.060 1.00 83.88 86 ASN A N 1
ATOM 690 C CA . ASN A 1 86 ? 3.908 10.355 4.860 1.00 83.88 86 ASN A CA 1
ATOM 691 C C . ASN A 1 86 ? 3.129 9.243 4.140 1.00 83.88 86 ASN A C 1
ATOM 693 O O . ASN A 1 86 ? 3.647 8.140 3.978 1.00 83.88 86 ASN A O 1
ATOM 697 N N . TYR A 1 87 ? 1.867 9.487 3.770 1.00 88.88 87 TYR A N 1
ATOM 698 C CA . TYR A 1 87 ? 1.022 8.492 3.123 1.00 88.88 87 TYR A CA 1
ATOM 699 C C . TYR A 1 87 ? 1.245 8.567 1.621 1.00 88.88 87 TYR A C 1
ATOM 701 O O . TYR A 1 87 ? 0.914 9.556 0.973 1.00 88.88 87 TYR A O 1
ATOM 709 N N . HIS A 1 88 ? 1.756 7.482 1.060 1.00 91.94 88 HIS A N 1
ATOM 710 C CA . HIS A 1 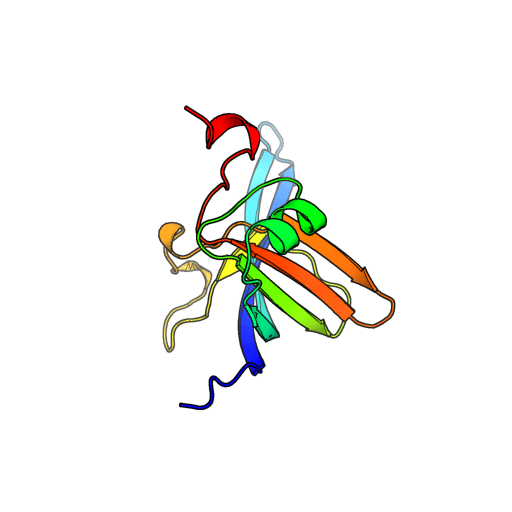88 ? 1.879 7.318 -0.374 1.00 91.94 88 HIS A CA 1
ATOM 711 C C . HIS A 1 88 ? 0.546 6.828 -0.949 1.00 91.94 88 HIS A C 1
ATOM 713 O O . HIS A 1 88 ? 0.046 5.784 -0.505 1.00 91.94 88 HIS A O 1
ATOM 719 N N . PRO A 1 89 ? -0.064 7.552 -1.904 1.00 90.88 89 PRO A N 1
ATOM 720 C CA . PRO A 1 89 ? -1.279 7.097 -2.563 1.00 90.88 89 PRO A CA 1
ATOM 721 C C . PRO A 1 89 ? -1.041 5.792 -3.325 1.00 90.88 89 PRO A C 1
ATOM 723 O O . PRO A 1 89 ? -0.055 5.627 -4.048 1.00 90.88 89 PRO A O 1
ATOM 726 N N . VAL A 1 90 ? -1.979 4.858 -3.167 1.00 92.50 90 VAL A N 1
ATOM 727 C CA . VAL A 1 90 ? -2.025 3.642 -3.979 1.00 92.50 90 VAL A CA 1
ATOM 728 C C . VAL A 1 90 ? -2.616 3.986 -5.342 1.00 92.50 90 VAL A C 1
ATOM 730 O O . VAL A 1 90 ? -3.708 4.539 -5.437 1.00 92.50 90 VAL A O 1
ATOM 733 N N . ILE A 1 91 ? -1.883 3.639 -6.396 1.00 91.31 91 ILE A N 1
ATOM 734 C CA . ILE A 1 91 ? -2.267 3.846 -7.796 1.00 91.31 91 ILE A CA 1
ATOM 735 C C . ILE A 1 91 ? -3.148 2.688 -8.258 1.00 91.31 91 ILE A C 1
ATOM 737 O O . ILE A 1 91 ? -4.198 2.882 -8.862 1.00 91.31 91 ILE A O 1
ATOM 741 N N . GLN A 1 92 ? -2.698 1.461 -7.985 1.00 90.88 92 GLN A N 1
ATOM 742 C CA . GLN A 1 92 ? -3.355 0.247 -8.446 1.00 90.88 92 GLN A CA 1
ATOM 743 C C . GLN A 1 92 ? -3.068 -0.917 -7.496 1.00 90.88 92 GLN A C 1
ATOM 745 O O . GLN A 1 92 ? -1.959 -1.068 -6.984 1.00 90.88 92 GLN A O 1
ATOM 750 N N . ILE A 1 93 ? -4.052 -1.798 -7.334 1.00 93.38 93 ILE A N 1
ATOM 751 C CA . ILE A 1 93 ? -3.895 -3.090 -6.665 1.00 93.38 93 ILE A CA 1
ATOM 752 C C . ILE A 1 93 ? -4.167 -4.199 -7.677 1.00 93.38 93 ILE A C 1
ATOM 754 O O . ILE A 1 93 ? -5.211 -4.208 -8.328 1.00 93.38 93 ILE A O 1
ATOM 758 N N . ARG A 1 94 ? -3.239 -5.151 -7.804 1.00 92.38 94 ARG A N 1
ATOM 759 C CA . ARG A 1 94 ? -3.417 -6.368 -8.607 1.00 92.38 94 ARG A CA 1
ATOM 760 C C . ARG A 1 94 ? -3.379 -7.585 -7.693 1.00 92.38 94 ARG A C 1
ATOM 762 O O . ARG A 1 94 ? -2.353 -7.882 -7.080 1.00 92.38 94 ARG A O 1
ATOM 769 N N . LYS A 1 95 ? -4.510 -8.279 -7.590 1.00 92.69 95 LYS A N 1
ATOM 770 C CA . LYS A 1 95 ? -4.651 -9.493 -6.779 1.00 92.69 95 LYS A CA 1
ATOM 771 C C . LYS A 1 95 ? -4.335 -10.720 -7.633 1.00 92.69 95 LYS A C 1
ATOM 773 O O . LYS A 1 95 ? -4.794 -10.828 -8.765 1.00 92.69 95 LYS A O 1
ATOM 778 N N . HIS A 1 96 ? -3.556 -11.636 -7.073 1.00 90.81 96 HIS A N 1
ATOM 779 C CA . HIS A 1 96 ? -3.226 -12.951 -7.626 1.00 90.81 96 HIS A CA 1
ATOM 780 C C . HIS A 1 96 ? -3.628 -14.024 -6.606 1.00 90.81 96 HIS A C 1
ATOM 782 O O . HIS A 1 96 ? -3.934 -13.698 -5.464 1.00 90.81 96 HIS A O 1
ATOM 788 N N . ALA A 1 97 ? -3.556 -15.308 -6.968 1.00 87.12 97 ALA A N 1
ATOM 789 C CA . ALA A 1 97 ? -4.016 -16.406 -6.105 1.00 87.12 97 ALA A CA 1
ATOM 790 C C . ALA A 1 97 ? -3.464 -16.365 -4.660 1.00 87.12 97 ALA A C 1
ATOM 792 O O . ALA A 1 97 ? -4.227 -16.510 -3.713 1.00 87.12 97 ALA A O 1
ATOM 793 N N . ASN A 1 98 ? -2.158 -16.114 -4.488 1.00 89.44 98 ASN A N 1
ATOM 794 C CA . ASN A 1 98 ? -1.485 -16.138 -3.176 1.00 89.44 98 ASN A CA 1
ATOM 795 C C . ASN A 1 98 ? -0.747 -14.832 -2.830 1.00 89.44 98 ASN A C 1
ATOM 797 O O . ASN A 1 98 ? 0.009 -14.777 -1.853 1.00 89.44 98 ASN A O 1
ATOM 801 N N . ARG A 1 99 ? -0.899 -13.785 -3.645 1.00 92.06 99 ARG A N 1
ATOM 802 C CA . ARG A 1 99 ? -0.192 -12.514 -3.453 1.00 92.06 99 ARG A CA 1
ATOM 803 C C . ARG A 1 99 ? -0.998 -11.339 -3.972 1.00 92.06 99 ARG A C 1
ATOM 805 O O . ARG A 1 99 ? -1.754 -11.472 -4.928 1.00 92.06 99 ARG A O 1
ATOM 812 N N . THR A 1 100 ? -0.718 -10.174 -3.420 1.00 94.62 100 THR A N 1
ATOM 813 C CA . THR A 1 100 ? -1.204 -8.898 -3.924 1.00 94.62 100 THR A CA 1
ATOM 814 C C . THR A 1 100 ? -0.015 -8.019 -4.266 1.00 94.62 100 THR A C 1
ATOM 816 O O . THR A 1 100 ? 0.882 -7.827 -3.444 1.00 94.62 100 THR A O 1
ATOM 819 N N . ASP A 1 101 ? -0.024 -7.485 -5.479 1.00 93.75 101 ASP A N 1
ATOM 820 C CA . ASP A 1 101 ? 0.915 -6.466 -5.917 1.00 93.75 101 ASP A CA 1
ATOM 821 C C . ASP A 1 101 ? 0.239 -5.101 -5.749 1.00 93.75 101 ASP A C 1
ATOM 823 O O . ASP A 1 101 ? -0.772 -4.816 -6.397 1.00 93.75 101 ASP A O 1
ATOM 827 N N . VAL A 1 102 ? 0.776 -4.269 -4.859 1.00 93.94 102 VAL A N 1
ATOM 828 C CA . VAL A 1 102 ? 0.280 -2.913 -4.617 1.00 93.94 102 VAL A CA 1
ATOM 829 C C . VAL A 1 102 ? 1.250 -1.911 -5.221 1.00 93.94 102 VAL A C 1
ATOM 831 O O . VAL A 1 102 ? 2.417 -1.860 -4.835 1.00 93.94 102 VAL A O 1
ATOM 834 N N . TYR A 1 103 ? 0.762 -1.120 -6.168 1.00 92.44 103 TYR A N 1
ATOM 835 C CA . TYR A 1 103 ? 1.514 -0.067 -6.835 1.00 92.44 103 TYR A CA 1
ATOM 836 C C . TYR A 1 103 ? 1.196 1.272 -6.180 1.00 92.44 103 TYR A C 1
ATOM 838 O O . TYR A 1 103 ? 0.025 1.622 -6.036 1.00 92.44 103 TYR A O 1
ATOM 846 N N . PHE A 1 104 ? 2.223 2.014 -5.781 1.00 92.31 104 PHE A N 1
ATOM 847 C CA . PHE A 1 104 ? 2.079 3.293 -5.084 1.00 92.31 104 PHE A CA 1
ATOM 848 C C . PHE A 1 104 ? 3.164 4.282 -5.519 1.00 92.31 104 PHE A C 1
ATOM 850 O O . PHE A 1 104 ? 4.240 3.870 -5.960 1.00 92.31 104 PHE A O 1
ATOM 857 N N . ALA A 1 105 ? 2.871 5.576 -5.399 1.00 88.31 105 ALA A N 1
ATOM 858 C CA . ALA A 1 105 ? 3.766 6.667 -5.790 1.00 88.31 105 ALA A CA 1
ATOM 859 C C . ALA A 1 105 ? 3.950 7.687 -4.665 1.00 88.31 105 ALA A C 1
ATOM 861 O O . ALA A 1 105 ? 3.191 7.710 -3.698 1.00 88.31 105 ALA A O 1
ATOM 862 N N . ASN A 1 106 ? 4.967 8.537 -4.793 1.00 85.06 106 ASN A N 1
ATOM 863 C CA . ASN A 1 106 ? 5.149 9.689 -3.909 1.00 85.06 106 ASN A CA 1
ATOM 864 C C . ASN A 1 106 ? 4.286 10.899 -4.292 1.00 85.06 106 ASN A C 1
ATOM 866 O O . ASN A 1 106 ? 4.092 11.772 -3.452 1.00 85.06 106 ASN A O 1
ATOM 870 N N . ASP A 1 107 ? 3.785 10.951 -5.523 1.00 77.50 107 ASP A N 1
ATOM 871 C CA . ASP A 1 107 ? 3.007 12.060 -6.061 1.00 77.50 107 ASP A CA 1
ATOM 872 C C . ASP A 1 107 ? 1.690 11.581 -6.697 1.00 77.50 107 ASP A C 1
ATOM 874 O O . ASP A 1 107 ? 1.346 10.395 -6.692 1.00 77.50 107 ASP A O 1
ATOM 878 N N . THR A 1 108 ? 0.907 12.532 -7.205 1.00 65.25 108 THR A N 1
ATOM 879 C CA . THR A 1 108 ? -0.379 12.274 -7.868 1.00 65.25 108 THR A CA 1
ATOM 880 C C . THR A 1 108 ? -0.243 11.870 -9.342 1.00 65.25 108 THR A C 1
ATOM 882 O O . THR A 1 108 ? -1.257 11.555 -9.969 1.00 65.25 108 THR A O 1
ATOM 885 N N . GLY A 1 109 ? 0.984 11.818 -9.875 1.00 58.41 109 GLY A N 1
ATOM 886 C CA . GLY A 1 109 ? 1.299 11.549 -11.278 1.00 58.41 109 GLY A CA 1
ATOM 887 C C . GLY A 1 109 ? 0.942 12.694 -12.231 1.00 58.41 109 GLY A C 1
ATOM 888 O O . GLY A 1 109 ? 0.037 13.484 -11.969 1.00 58.41 109 GLY A O 1
ATOM 889 N N . VAL A 1 110 ? 1.643 12.754 -13.361 1.00 60.34 110 VAL A N 1
ATOM 890 C CA . VAL A 1 110 ? 1.426 13.676 -14.485 1.00 60.34 110 VAL A CA 1
ATOM 891 C C . VAL A 1 110 ? 1.004 12.860 -15.708 1.00 60.34 110 VAL A C 1
ATOM 893 O O . VAL A 1 110 ? 1.525 11.765 -15.959 1.00 60.34 110 VAL A O 1
ATOM 896 N N . ASN A 1 111 ? 0.025 13.361 -16.462 1.00 58.88 111 ASN A N 1
ATOM 897 C CA . ASN A 1 111 ? -0.382 12.716 -17.707 1.00 58.88 111 ASN A CA 1
ATOM 898 C C . ASN A 1 111 ? 0.711 12.897 -18.763 1.00 58.88 111 ASN A C 1
ATOM 900 O O . ASN A 1 111 ? 1.281 13.973 -18.909 1.00 58.88 111 ASN A O 1
ATOM 904 N N . SER A 1 112 ? 0.964 11.857 -19.554 1.00 53.06 112 SER A N 1
ATOM 905 C CA . SER A 1 112 ? 2.006 11.867 -20.587 1.00 53.06 112 SER A CA 1
ATOM 906 C C . SER A 1 112 ? 1.811 12.985 -21.628 1.00 53.06 112 SER A C 1
ATOM 908 O O . SER A 1 112 ? 2.794 13.461 -22.176 1.00 53.06 112 SER A O 1
ATOM 910 N N . ASN A 1 113 ? 0.570 13.447 -21.841 1.00 53.31 113 ASN A N 1
ATOM 911 C CA . ASN A 1 113 ? 0.240 14.558 -22.746 1.00 53.31 113 ASN A CA 1
ATOM 912 C C . ASN A 1 113 ? 0.621 15.953 -22.215 1.00 53.31 113 ASN A C 1
ATOM 914 O O . ASN A 1 113 ? 0.594 16.909 -22.980 1.00 53.31 113 ASN A O 1
ATOM 918 N N . GLU A 1 114 ? 0.928 16.101 -20.925 1.00 50.00 114 GLU A N 1
ATOM 919 C CA . GLU A 1 114 ? 1.249 17.401 -20.309 1.00 50.00 114 GLU A CA 1
ATOM 920 C C . GLU A 1 114 ? 2.763 17.655 -20.219 1.00 50.00 114 GLU A C 1
ATOM 922 O O . GLU A 1 114 ? 3.183 18.712 -19.765 1.00 50.00 114 GLU A O 1
ATOM 927 N N . LEU A 1 115 ? 3.589 16.696 -20.653 1.00 50.56 115 LEU A N 1
ATOM 928 C CA . LEU A 1 115 ? 5.054 16.790 -20.631 1.00 50.56 115 LEU A CA 1
ATOM 929 C C . LEU A 1 115 ? 5.657 17.333 -21.944 1.00 50.56 115 LEU A C 1
ATOM 931 O O . LEU A 1 115 ? 6.874 17.461 -22.031 1.00 50.56 115 LEU A O 1
ATOM 935 N N . GLU A 1 116 ? 4.830 17.647 -22.950 1.00 43.47 116 GLU A N 1
ATOM 936 C CA . GLU A 1 116 ? 5.250 18.182 -24.261 1.00 43.47 116 GLU A CA 1
ATOM 937 C C . GLU A 1 116 ? 4.943 19.688 -24.455 1.00 43.47 116 GLU A C 1
ATOM 939 O O . GLU A 1 116 ? 4.792 20.136 -25.592 1.00 43.47 116 GLU A O 1
ATOM 944 N N . GLN A 1 117 ? 4.838 20.485 -23.381 1.00 39.03 117 GLN A N 1
ATOM 945 C CA . GLN A 1 117 ? 4.725 21.956 -23.480 1.00 39.03 117 GLN A CA 1
ATOM 946 C C . GLN A 1 117 ? 6.026 22.678 -23.133 1.00 39.03 117 GLN A C 1
ATOM 948 O O . GLN A 1 117 ? 6.651 22.319 -22.111 1.00 39.03 117 GLN A O 1
#

Organism: Limosilactobacillus reuteri (NCBI:txid1598)

Secondary structure (DSSP, 8-state):
---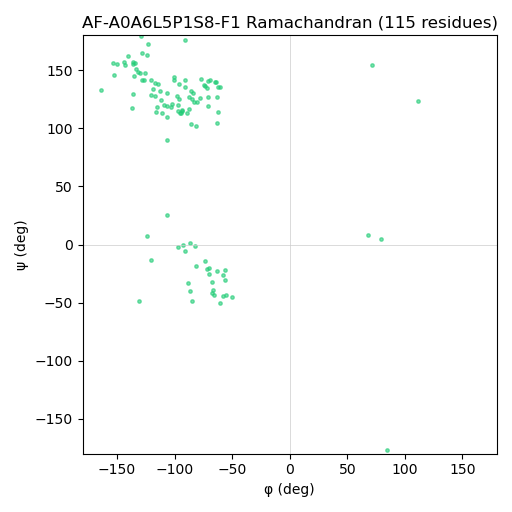--EEEEEEEEEEEE--SSS-EEEEEEEEEEEEEEE---HHHHHHHHSEE-SSEEEEEEES----SEEEPPPTT--GGGS-GGGPEEEEEEEE-SSEEEEEEESS--EEGGGS--

Solvent-accessible surface area (backbone atoms only — not comparable to full-atom values): 6908 Å² total; per-residue (Å²): 133,87,77,74,40,67,43,66,33,28,30,31,32,74,44,78,45,82,50,99,85,57,71,41,80,44,80,43,80,48,77,44,68,22,44,46,43,77,60,79,53,65,69,57,34,35,74,75,69,65,29,36,56,93,47,36,36,37,35,41,28,79,37,87,76,75,53,57,27,38,32,73,74,54,90,96,53,58,80,89,75,56,60,71,88,61,48,23,47,45,78,48,76,49,81,49,101,64,28,19,41,36,30,32,25,80,56,91,52,46,55,69,85,71,74,80,120

Mean predicted aligned error: 7.61 Å

Nearest PDB structures (foldseek):
  7kjk-assembly1_A4  TM=5.452E-01  e=3.417E-03  Vibrio phage XM1
  3tuo-assembly1_B  TM=6.087E-01  e=2.480E+00  Homo sapiens

Foldseek 3Di:
DDPPQKAKKKAWDWDWDDDPVDIDTDIDIDIFIWRKDWDDDPVSCCVPQVFDAPTKIKTKGWDDDDHQWMAHDDPPDDPVRDDCLRTWGWRDWDDDPTIIITMTGNDPTDHPVVVPD

pLDDT: mean 82.85, std 13.05, range [36.0, 94.62]

Sequence (117 aa):
MVVRRFRPVTLVTIKKVHGTLDDKEVPSFQTVMAHVTEVNGAQLQNNLFGKQYNMTWIARIRGNVD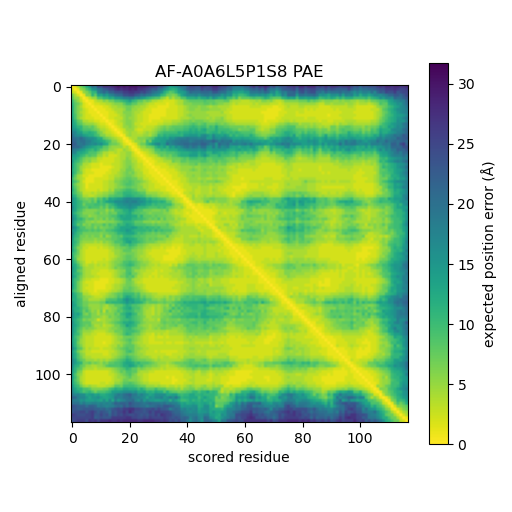AKYIFYPHLGVESKCVNKHNYHPVIQIRKHANRTDVYFANDTGVNSNELEQ

Radius of gyration: 15.75 Å; Cα contacts (8 Å, |Δi|>4): 236; chains: 1; bounding box: 53×38×43 Å